Protein AF-A0A6J7KW45-F1 (afdb_monomer_lite)

Secondary structure (DSSP, 8-state):
-HHHHHHHHHHTTS-HHHHHHHHHHHHHTTTT-THHHHHHHHHHHTS---PPPTT-

Sequence (56 aa):
MAASKKALWRALELGLSDACRAGSVDLVSMWGHPDQEEGPRAFAEKRDANWAVPGE

InterPro domains:
  IPR014748 Enoyl-CoA hydratase, C-terminal [G3DSA:1.10.12.10] (1-53)
  IPR029045 ClpP/crotonase-like domain superfamily [SSF52096] (1-54)

Structure (mmCIF, N/CA/C/O backbone):
data_AF-A0A6J7KW45-F1
#
_entry.id   AF-A0A6J7KW45-F1
#
loop_
_atom_site.group_PDB
_atom_site.id
_atom_site.type_symbol
_atom_site.label_atom_id
_atom_site.label_alt_id
_atom_site.label_comp_id
_atom_site.label_asym_id
_atom_site.label_entity_id
_atom_site.label_seq_id
_atom_site.pdbx_PDB_ins_code
_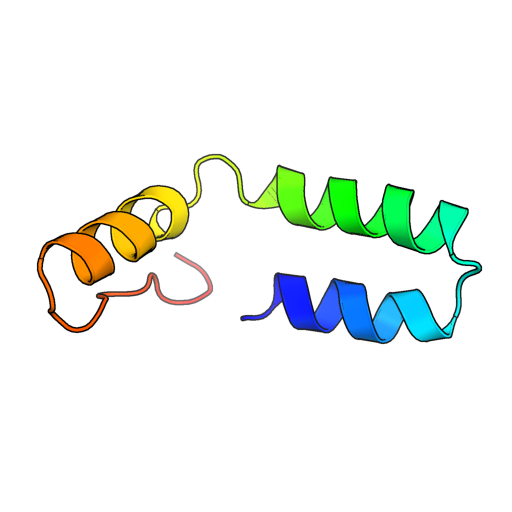atom_site.Cartn_x
_atom_site.Cartn_y
_atom_site.Cartn_z
_atom_site.occupancy
_atom_site.B_iso_or_equiv
_atom_site.auth_seq_id
_atom_site.auth_comp_id
_atom_site.auth_asym_id
_atom_site.auth_atom_id
_atom_site.pdbx_PDB_model_num
ATOM 1 N N . MET A 1 1 ? 0.911 -3.462 4.194 1.00 79.25 1 MET A N 1
ATOM 2 C CA . MET A 1 1 ? 1.843 -2.648 3.357 1.00 79.25 1 MET A CA 1
ATOM 3 C C . MET A 1 1 ? 2.569 -3.421 2.232 1.00 79.25 1 MET A C 1
ATOM 5 O O . MET A 1 1 ? 3.513 -2.881 1.661 1.00 79.25 1 MET A O 1
ATOM 9 N N . ALA A 1 2 ? 2.183 -4.652 1.865 1.00 88.62 2 ALA A N 1
ATOM 10 C CA . ALA A 1 2 ? 2.920 -5.432 0.855 1.00 88.62 2 ALA A CA 1
ATOM 11 C C . ALA A 1 2 ? 2.770 -4.884 -0.582 1.00 88.62 2 ALA A C 1
ATOM 13 O O . ALA A 1 2 ? 3.774 -4.691 -1.268 1.00 88.62 2 ALA A O 1
ATOM 14 N N . ALA A 1 3 ? 1.542 -4.563 -1.008 1.00 90.44 3 ALA A N 1
ATOM 15 C CA . ALA A 1 3 ? 1.252 -4.075 -2.361 1.00 90.44 3 ALA A CA 1
ATOM 16 C C . ALA A 1 3 ? 1.991 -2.767 -2.700 1.00 90.44 3 ALA A C 1
ATOM 18 O O . ALA A 1 3 ? 2.640 -2.675 -3.739 1.00 90.44 3 ALA A O 1
ATOM 19 N N . SER A 1 4 ? 1.996 -1.786 -1.788 1.00 90.56 4 SER A N 1
ATOM 20 C CA . SER A 1 4 ? 2.712 -0.518 -1.997 1.00 90.56 4 SER A CA 1
ATOM 21 C C . SER A 1 4 ? 4.218 -0.722 -2.169 1.00 90.56 4 SER A C 1
ATOM 23 O O . SER A 1 4 ? 4.829 -0.100 -3.032 1.00 90.56 4 SER A O 1
ATOM 25 N N . LYS A 1 5 ? 4.828 -1.626 -1.387 1.00 93.44 5 LYS A N 1
ATOM 26 C CA . LYS A 1 5 ? 6.256 -1.946 -1.532 1.00 93.44 5 LYS A CA 1
ATOM 27 C C . LYS A 1 5 ? 6.540 -2.591 -2.884 1.00 93.44 5 LYS A C 1
ATOM 29 O O . LYS A 1 5 ? 7.485 -2.190 -3.551 1.00 93.44 5 LYS A O 1
ATOM 34 N N . LYS A 1 6 ? 5.712 -3.551 -3.304 1.00 92.44 6 LYS A N 1
ATOM 35 C CA . LYS A 1 6 ? 5.824 -4.193 -4.619 1.00 92.44 6 LYS A CA 1
ATOM 36 C C . LYS A 1 6 ? 5.782 -3.162 -5.753 1.00 92.44 6 LYS A C 1
ATOM 38 O O . LYS A 1 6 ? 6.664 -3.183 -6.606 1.00 92.44 6 LYS A O 1
ATOM 43 N N . ALA A 1 7 ? 4.812 -2.246 -5.726 1.00 94.38 7 ALA A N 1
ATOM 44 C CA . ALA A 1 7 ? 4.674 -1.204 -6.741 1.00 94.38 7 ALA A CA 1
ATOM 45 C C . ALA A 1 7 ? 5.904 -0.279 -6.791 1.00 94.38 7 ALA A C 1
ATOM 47 O O . ALA A 1 7 ? 6.429 -0.022 -7.871 1.00 94.38 7 ALA A O 1
ATOM 48 N N . LEU A 1 8 ? 6.402 0.168 -5.630 1.00 94.88 8 LEU A N 1
ATOM 49 C CA . LEU A 1 8 ? 7.573 1.049 -5.549 1.00 94.88 8 LEU A CA 1
ATOM 50 C C . LEU A 1 8 ? 8.853 0.375 -6.048 1.00 94.88 8 LEU A C 1
ATOM 52 O O . LEU A 1 8 ? 9.564 0.959 -6.857 1.00 94.88 8 LEU A O 1
ATOM 56 N N . TRP A 1 9 ? 9.133 -0.855 -5.608 1.00 96.56 9 TRP A N 1
ATOM 57 C CA . TRP A 1 9 ? 10.324 -1.580 -6.056 1.00 96.56 9 TRP A CA 1
ATOM 58 C C . TRP A 1 9 ? 10.282 -1.862 -7.553 1.00 96.56 9 TRP A C 1
ATOM 60 O O . TRP A 1 9 ? 11.272 -1.661 -8.245 1.00 96.56 9 TRP A O 1
ATOM 70 N N . ARG A 1 10 ? 9.118 -2.261 -8.072 1.00 94.94 10 ARG A N 1
ATOM 71 C CA . ARG A 1 10 ? 8.939 -2.496 -9.505 1.00 94.94 10 ARG A CA 1
ATOM 72 C C . ARG A 1 10 ? 9.087 -1.215 -10.330 1.00 94.94 10 ARG A C 1
ATOM 74 O O . ARG A 1 10 ? 9.591 -1.280 -11.445 1.00 94.94 10 ARG A O 1
ATOM 81 N N . ALA A 1 11 ? 8.657 -0.067 -9.809 1.00 96.62 11 ALA A N 1
ATOM 82 C CA . ALA A 1 11 ? 8.751 1.209 -10.514 1.00 96.62 11 ALA A CA 1
ATOM 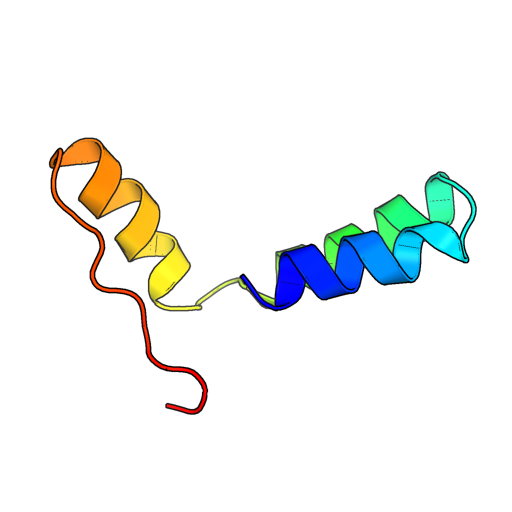83 C C . ALA A 1 11 ? 10.199 1.656 -10.776 1.00 96.62 11 ALA A C 1
ATOM 85 O O . ALA A 1 11 ? 10.415 2.426 -11.705 1.00 96.62 11 ALA A O 1
ATOM 86 N N . LEU A 1 12 ? 11.183 1.159 -10.016 1.00 97.31 12 LEU A N 1
ATOM 87 C CA . LEU A 1 12 ? 12.603 1.451 -10.260 1.00 97.31 12 LEU A CA 1
ATOM 88 C C . LEU A 1 12 ? 13.120 0.859 -11.580 1.00 97.31 12 LEU A C 1
ATOM 90 O O . LEU A 1 12 ? 14.079 1.375 -12.143 1.00 97.31 12 LEU A O 1
ATOM 94 N N . GLU A 1 13 ? 12.462 -0.185 -12.085 1.00 97.38 13 GLU A N 1
ATOM 95 C CA . GLU A 1 13 ? 12.832 -0.897 -13.314 1.00 97.38 13 GLU A CA 1
ATOM 96 C C . GLU A 1 13 ? 11.996 -0.452 -14.530 1.00 97.38 13 GLU A C 1
ATOM 98 O O . GLU A 1 13 ? 12.124 -1.007 -15.621 1.00 97.38 13 GLU A O 1
ATOM 103 N N . LEU A 1 14 ? 11.085 0.515 -14.356 1.00 96.69 14 LEU A N 1
ATOM 104 C CA . LEU A 1 14 ? 10.112 0.926 -15.371 1.00 96.69 14 LEU A CA 1
ATOM 105 C C . LEU A 1 14 ? 10.151 2.437 -15.616 1.00 96.69 14 LEU A C 1
ATOM 107 O O . LEU A 1 14 ? 10.364 3.239 -14.711 1.00 96.69 14 LEU A O 1
ATOM 111 N N . GLY A 1 15 ? 9.843 2.845 -16.849 1.00 96.75 15 GLY A N 1
ATOM 112 C CA . GLY A 1 15 ? 9.517 4.242 -17.139 1.00 96.75 15 GLY A CA 1
ATOM 113 C C . GLY A 1 15 ? 8.188 4.657 -16.493 1.00 96.75 15 GLY A C 1
ATOM 114 O O . GLY A 1 15 ? 7.310 3.822 -16.272 1.00 96.75 15 GLY A O 1
ATOM 115 N N . LEU A 1 16 ? 8.004 5.961 -16.245 1.00 96.38 16 LEU A N 1
ATOM 116 C CA . LEU A 1 16 ? 6.854 6.514 -15.506 1.00 96.38 16 LEU A CA 1
ATOM 117 C C . LEU A 1 16 ? 5.493 5.979 -15.981 1.00 96.38 16 LEU A C 1
ATOM 119 O O . LEU A 1 16 ? 4.677 5.562 -15.166 1.00 96.38 16 LEU A O 1
ATOM 123 N N . SER A 1 17 ? 5.245 5.965 -17.293 1.00 97.69 17 SER A N 1
ATOM 124 C CA . SER A 1 17 ? 3.948 5.532 -17.839 1.00 97.69 17 SER A CA 1
ATOM 125 C C . SER A 1 17 ? 3.654 4.056 -17.555 1.00 97.69 17 SER A C 1
ATOM 127 O O . SER A 1 17 ? 2.530 3.702 -17.194 1.00 97.69 17 SER A O 1
ATOM 129 N N . ASP A 1 18 ? 4.663 3.194 -17.673 1.00 97.88 18 ASP A N 1
ATOM 130 C CA . ASP A 1 18 ? 4.508 1.762 -17.419 1.00 97.88 18 ASP A CA 1
ATOM 131 C C . ASP A 1 18 ? 4.451 1.461 -15.925 1.00 97.88 18 ASP A C 1
ATOM 133 O O . ASP A 1 18 ? 3.657 0.617 -15.508 1.00 97.88 18 ASP A O 1
ATOM 137 N N . ALA A 1 19 ? 5.198 2.208 -15.109 1.00 97.00 19 ALA A N 1
ATOM 138 C CA . ALA A 1 19 ? 5.078 2.170 -13.658 1.00 97.00 19 ALA A CA 1
ATOM 139 C C . ALA A 1 19 ? 3.662 2.563 -13.199 1.00 97.00 19 ALA A C 1
ATOM 141 O O . ALA A 1 19 ? 3.081 1.865 -12.371 1.00 97.00 19 ALA A O 1
ATOM 142 N N . CYS A 1 20 ? 3.057 3.611 -13.773 1.00 96.25 20 CYS A N 1
ATOM 143 C CA . CYS A 1 20 ? 1.680 4.009 -13.464 1.00 96.25 20 CYS A CA 1
ATOM 144 C C . CYS A 1 20 ? 0.659 2.929 -13.845 1.00 96.25 20 CYS A C 1
ATOM 146 O O . CYS A 1 20 ? -0.234 2.629 -13.054 1.00 96.25 20 CYS A O 1
ATOM 148 N N . ARG A 1 21 ? 0.793 2.312 -15.028 1.00 96.88 21 ARG A N 1
ATOM 149 C CA . ARG A 1 21 ? -0.097 1.219 -15.458 1.00 96.88 21 ARG A CA 1
ATOM 150 C C . ARG A 1 21 ? 0.073 -0.033 -14.596 1.00 96.88 21 ARG A C 1
ATOM 152 O O . ARG A 1 21 ? -0.903 -0.694 -14.269 1.00 96.88 21 ARG A O 1
ATOM 159 N N . ALA A 1 22 ? 1.303 -0.373 -14.226 1.00 95.62 22 ALA A N 1
ATOM 160 C CA . ALA A 1 22 ? 1.581 -1.492 -13.333 1.00 95.62 22 ALA A CA 1
ATOM 161 C C . ALA A 1 22 ? 1.027 -1.241 -11.922 1.00 95.62 22 ALA A C 1
ATOM 163 O O . ALA A 1 22 ? 0.358 -2.105 -11.357 1.00 95.62 22 ALA A O 1
ATOM 164 N N . GLY A 1 23 ? 1.271 -0.048 -11.378 1.00 94.06 23 GLY A N 1
ATOM 165 C CA . GLY A 1 23 ? 0.818 0.347 -10.049 1.00 94.06 23 GLY A CA 1
ATOM 166 C C . GLY A 1 23 ? -0.702 0.442 -9.937 1.00 94.06 23 GLY A C 1
ATOM 167 O O . GLY A 1 23 ? -1.246 0.100 -8.890 1.00 94.06 23 GLY A O 1
ATOM 168 N N . SER A 1 24 ? -1.409 0.834 -11.005 1.00 94.31 24 SER A N 1
ATOM 169 C CA . SER A 1 24 ? -2.875 0.819 -10.998 1.00 94.31 24 SER A CA 1
ATOM 170 C C . SER A 1 24 ? -3.430 -0.599 -10.877 1.00 94.31 24 SER A C 1
ATOM 172 O O . SER A 1 24 ? -4.375 -0.802 -10.126 1.00 94.31 24 SER A O 1
ATOM 174 N N . VAL A 1 25 ? -2.814 -1.597 -11.520 1.00 95.06 25 VAL A N 1
ATOM 175 C CA . VAL A 1 25 ? -3.203 -3.009 -11.353 1.00 95.06 25 VAL A CA 1
ATOM 176 C C . VAL A 1 25 ? -2.977 -3.479 -9.915 1.00 95.06 25 VAL A C 1
ATOM 178 O O . VAL A 1 25 ? -3.861 -4.108 -9.335 1.00 95.06 25 VAL A O 1
ATOM 181 N N . ASP A 1 26 ? -1.829 -3.143 -9.317 1.00 92.62 26 ASP A N 1
ATOM 182 C CA . ASP A 1 26 ? -1.551 -3.486 -7.917 1.00 92.62 26 ASP A CA 1
ATOM 183 C C . ASP A 1 26 ? -2.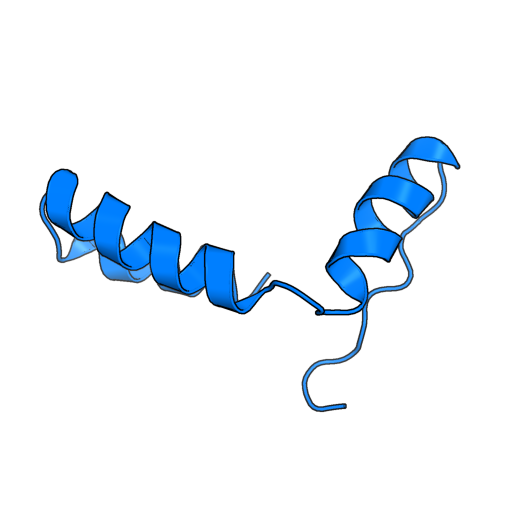563 -2.814 -6.964 1.00 92.62 26 ASP A C 1
ATOM 185 O O . ASP A 1 26 ? -3.039 -3.457 -6.030 1.00 92.62 26 ASP A O 1
ATOM 189 N N . LEU A 1 27 ? -2.965 -1.563 -7.220 1.00 89.06 27 LEU A N 1
ATOM 190 C CA . LEU A 1 27 ? -3.996 -0.872 -6.436 1.00 89.06 27 LEU A CA 1
ATOM 191 C C . LEU A 1 27 ? -5.379 -1.524 -6.588 1.00 89.06 27 LEU A C 1
ATOM 193 O O . LEU A 1 27 ? -6.057 -1.771 -5.595 1.00 89.06 27 LEU A O 1
ATOM 197 N N . VAL A 1 28 ? -5.783 -1.826 -7.824 1.00 92.06 28 VAL A N 1
ATOM 198 C CA . VAL A 1 28 ? -7.065 -2.471 -8.156 1.00 92.06 28 VAL A CA 1
ATOM 199 C C . VAL A 1 28 ? -7.183 -3.847 -7.500 1.00 92.06 28 VAL A C 1
ATOM 201 O O . VAL A 1 28 ? -8.270 -4.217 -7.068 1.00 92.06 28 VAL A O 1
ATOM 204 N N . SER A 1 29 ? -6.076 -4.583 -7.350 1.00 88.12 29 SER A N 1
ATOM 205 C CA . SER A 1 29 ? -6.075 -5.880 -6.656 1.00 88.12 29 SER A CA 1
ATOM 206 C C . SER A 1 29 ? -6.462 -5.812 -5.173 1.00 88.12 29 SER A C 1
ATOM 208 O O . SER A 1 29 ? -6.780 -6.842 -4.588 1.00 88.12 29 SER A O 1
ATOM 210 N N . MET A 1 30 ? -6.478 -4.616 -4.574 1.00 88.94 30 MET A N 1
ATOM 211 C CA . MET A 1 30 ? -6.912 -4.407 -3.190 1.00 88.94 30 MET A CA 1
ATOM 212 C C . MET A 1 30 ? -8.428 -4.185 -3.052 1.00 88.94 30 MET A C 1
ATOM 214 O O . MET A 1 30 ? -8.913 -4.058 -1.926 1.00 88.94 30 MET A O 1
ATOM 218 N N . TRP A 1 31 ? -9.197 -4.107 -4.148 1.00 92.31 31 TRP A N 1
ATOM 219 C CA . TRP A 1 31 ? -10.657 -3.995 -4.052 1.00 92.31 31 TRP A CA 1
ATOM 220 C C . TRP A 1 31 ? -11.272 -5.218 -3.376 1.00 92.31 31 TRP A C 1
ATOM 222 O O . TRP A 1 31 ? -10.961 -6.352 -3.726 1.00 92.31 31 TRP A O 1
ATOM 232 N N . GLY A 1 32 ? -12.171 -4.971 -2.422 1.00 90.62 32 GLY A N 1
ATOM 233 C CA . GLY A 1 32 ? -12.815 -6.028 -1.642 1.00 90.62 32 GLY A CA 1
ATOM 234 C C . GLY A 1 32 ? -11.949 -6.600 -0.515 1.00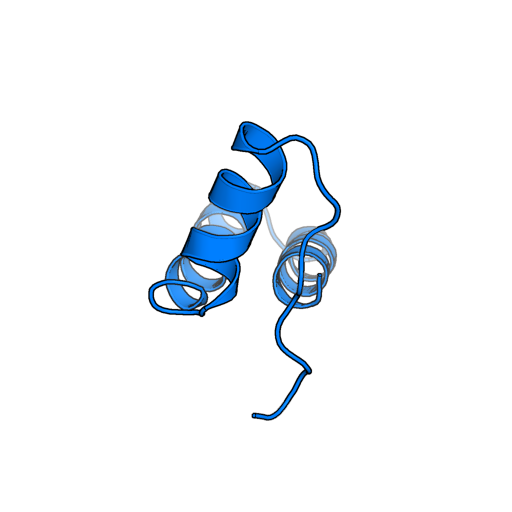 90.62 32 GLY A C 1
ATOM 235 O O . GLY A 1 32 ? -12.425 -7.453 0.227 1.00 90.62 32 GLY A O 1
ATOM 236 N N . HIS A 1 33 ? -10.709 -6.129 -0.342 1.00 92.75 33 HIS A N 1
ATOM 237 C CA . HIS A 1 33 ? -9.908 -6.477 0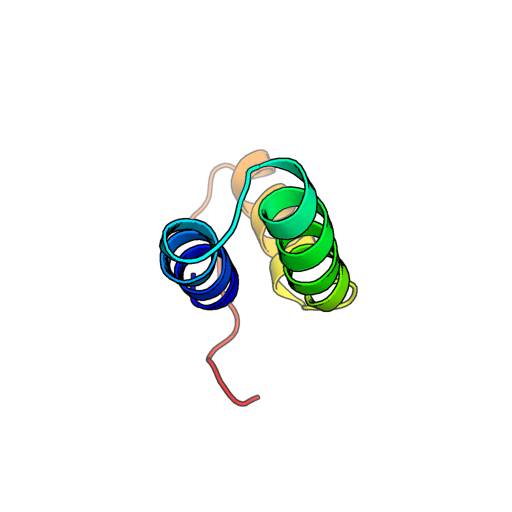.829 1.00 92.75 33 HIS A CA 1
ATOM 238 C C . HIS A 1 33 ? -10.523 -5.847 2.095 1.00 92.75 33 HIS A C 1
ATOM 240 O O . HIS A 1 33 ? -10.876 -4.669 2.050 1.00 92.75 33 HIS A O 1
ATOM 246 N N . PRO A 1 34 ? -10.601 -6.547 3.242 1.00 93.62 34 PRO A N 1
ATOM 247 C CA . PRO A 1 34 ? -11.213 -6.018 4.473 1.00 93.62 34 PRO A CA 1
ATOM 248 C C . PRO A 1 34 ? -10.606 -4.682 4.944 1.00 93.62 34 PRO A C 1
ATOM 250 O O . PRO A 1 34 ? -11.325 -3.772 5.362 1.00 93.62 34 PRO A O 1
ATOM 253 N N . ASP A 1 35 ? -9.289 -4.514 4.787 1.00 94.12 35 ASP A N 1
ATOM 254 C CA . ASP A 1 35 ? -8.598 -3.257 5.121 1.00 94.12 35 ASP A CA 1
ATOM 255 C C . ASP A 1 35 ? -9.062 -2.040 4.297 1.00 94.12 35 ASP A C 1
ATOM 257 O O . ASP A 1 35 ? -8.804 -0.903 4.700 1.00 94.12 35 ASP A O 1
ATOM 261 N N . GLN A 1 36 ? -9.748 -2.252 3.163 1.00 93.25 36 GLN A N 1
ATOM 262 C CA . GLN A 1 36 ? -10.326 -1.173 2.355 1.00 93.25 36 GLN A CA 1
ATOM 263 C C . GLN A 1 36 ? -11.356 -0.362 3.148 1.00 93.25 36 GLN A C 1
ATOM 265 O O . GLN A 1 36 ? -11.408 0.857 2.997 1.00 93.25 36 GLN A O 1
ATOM 270 N N . GLU A 1 37 ? -12.156 -1.019 3.989 1.00 95.62 37 GLU A N 1
ATOM 271 C CA . GLU A 1 37 ? -13.150 -0.357 4.840 1.00 95.62 37 GLU A CA 1
ATOM 272 C C . GLU A 1 37 ? -12.583 -0.007 6.215 1.00 95.62 37 GLU A C 1
ATOM 274 O O . GLU A 1 37 ? -12.859 1.067 6.756 1.00 95.62 37 GLU A O 1
ATOM 279 N N . GLU A 1 38 ? -11.773 -0.900 6.786 1.00 96.56 38 GLU A N 1
ATOM 280 C CA . GLU A 1 38 ? -11.259 -0.741 8.144 1.00 96.56 38 GLU A CA 1
ATOM 281 C C . GLU A 1 38 ? -10.329 0.466 8.287 1.00 96.56 38 GLU A C 1
ATOM 283 O O . GLU A 1 38 ? -10.447 1.202 9.264 1.00 96.56 38 GLU A O 1
ATOM 288 N N . GLY A 1 39 ? -9.453 0.720 7.310 1.00 95.06 39 GLY A N 1
ATOM 289 C CA . GLY A 1 39 ? -8.536 1.859 7.364 1.00 95.06 39 GLY A CA 1
ATOM 290 C C . GLY A 1 39 ? -9.261 3.208 7.461 1.00 95.06 39 GLY A C 1
ATOM 291 O O . GLY A 1 39 ? -9.030 3.953 8.419 1.00 95.06 39 GLY A O 1
ATOM 292 N N . PRO A 1 40 ? -10.166 3.533 6.516 1.00 97.06 40 PRO A N 1
ATOM 293 C CA . PRO A 1 40 ? -10.980 4.744 6.589 1.00 97.06 40 PRO A CA 1
ATOM 294 C C . PRO A 1 40 ? -11.841 4.830 7.854 1.00 97.06 40 PRO A C 1
ATOM 296 O O . PRO A 1 40 ? -11.938 5.905 8.448 1.00 97.06 40 PRO A O 1
ATOM 299 N N . ARG A 1 41 ? -12.437 3.713 8.295 1.00 98.12 41 ARG A N 1
ATOM 300 C CA . ARG A 1 41 ? -13.263 3.670 9.510 1.00 98.12 41 ARG A CA 1
ATOM 301 C C . ARG A 1 41 ? -12.449 3.981 10.764 1.00 98.12 41 ARG A C 1
ATOM 303 O O . ARG A 1 41 ? -12.828 4.871 11.518 1.00 98.12 41 ARG A O 1
ATOM 310 N N . ALA A 1 42 ? -11.316 3.310 10.963 1.00 98.38 42 ALA A N 1
ATOM 311 C CA . ALA A 1 42 ? -10.434 3.543 12.104 1.00 98.38 42 ALA A CA 1
ATOM 312 C C . 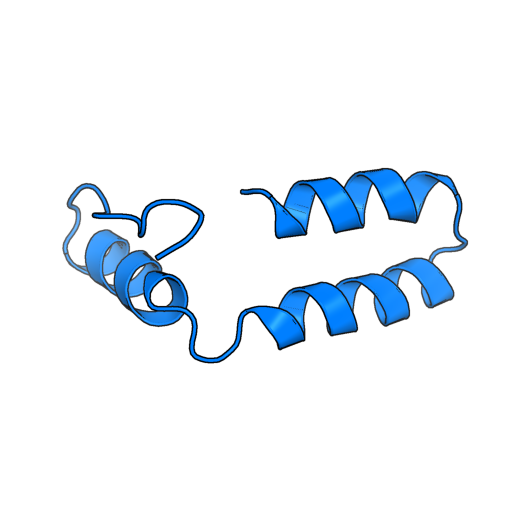ALA A 1 42 ? -9.917 4.990 12.142 1.00 98.38 42 ALA A C 1
ATOM 314 O O . ALA A 1 42 ? -9.898 5.615 13.204 1.00 98.38 42 ALA A O 1
ATOM 315 N N . PHE A 1 43 ? -9.589 5.554 10.973 1.00 98.00 43 PHE A N 1
ATOM 316 C CA . PHE A 1 43 ? -9.216 6.962 10.848 1.00 98.00 43 PHE A CA 1
ATOM 317 C C . PHE A 1 43 ? -10.352 7.904 11.277 1.00 98.00 43 PHE A C 1
ATOM 319 O O . PHE A 1 43 ? -10.124 8.815 12.074 1.00 98.00 43 PHE A O 1
ATOM 326 N N . ALA A 1 44 ? -11.577 7.677 10.792 1.00 98.50 44 ALA A N 1
ATOM 327 C CA . ALA A 1 44 ? -12.743 8.485 11.152 1.00 98.50 44 ALA A CA 1
ATOM 328 C C . ALA A 1 44 ? -13.088 8.388 12.651 1.00 98.50 44 ALA A C 1
ATOM 330 O O . ALA A 1 44 ? -13.423 9.392 13.280 1.00 98.50 44 ALA A O 1
ATOM 331 N N . GLU A 1 45 ? -12.953 7.196 13.232 1.00 98.38 45 GLU A N 1
ATOM 332 C CA . GLU A 1 45 ? -13.210 6.905 14.648 1.00 98.38 45 GLU A CA 1
ATOM 333 C C . GLU A 1 45 ? -12.043 7.297 15.576 1.00 98.38 45 GLU A C 1
ATOM 335 O O . GLU A 1 45 ? -12.187 7.234 16.795 1.00 98.38 45 GLU A O 1
ATOM 340 N N . LYS A 1 46 ? -10.902 7.743 15.023 1.00 98.19 46 LYS A N 1
ATOM 341 C CA . LYS A 1 46 ? -9.674 8.112 15.756 1.00 98.19 46 LYS A CA 1
ATOM 342 C C . LYS A 1 46 ? -9.155 7.002 16.674 1.00 98.19 46 LYS A C 1
ATOM 344 O O . LYS A 1 46 ? -8.691 7.267 17.784 1.00 98.19 46 LYS A O 1
ATOM 349 N N . ARG A 1 47 ? -9.226 5.764 16.200 1.00 98.38 47 ARG A N 1
ATOM 350 C CA . ARG A 1 47 ? -8.678 4.589 16.880 1.00 98.38 47 ARG A CA 1
ATOM 351 C C . ARG A 1 47 ? -7.618 3.926 16.017 1.00 98.38 47 ARG A C 1
ATOM 353 O O . ARG A 1 47 ? -7.531 4.178 14.816 1.00 98.38 47 ARG A O 1
ATOM 360 N N . ASP A 1 48 ? -6.857 3.032 16.629 1.00 97.94 48 ASP A N 1
ATOM 361 C CA . ASP A 1 48 ? -5.985 2.148 15.872 1.00 97.94 48 ASP A CA 1
ATOM 362 C C . ASP A 1 48 ? -6.819 1.196 15.003 1.00 97.94 48 ASP A C 1
ATOM 364 O O . ASP A 1 48 ? -7.907 0.742 15.385 1.00 97.94 48 ASP A O 1
ATOM 368 N N . ALA A 1 49 ? -6.310 0.926 13.805 1.00 96.88 49 ALA A N 1
ATOM 369 C CA . ALA A 1 49 ? -6.933 0.023 12.851 1.00 96.88 49 ALA A CA 1
ATOM 370 C C . ALA A 1 49 ? -6.631 -1.438 13.199 1.00 96.88 49 ALA A C 1
ATOM 372 O O . ALA A 1 49 ? -5.499 -1.787 13.544 1.00 96.88 49 ALA A O 1
ATOM 373 N N . ASN A 1 50 ? -7.635 -2.297 13.051 1.00 96.38 50 ASN A N 1
ATOM 374 C CA . ASN A 1 50 ? -7.500 -3.740 13.186 1.00 96.38 50 ASN A CA 1
ATOM 375 C C . ASN A 1 50 ? -7.269 -4.377 11.810 1.00 96.38 50 ASN A C 1
ATOM 377 O O . ASN A 1 50 ? -8.206 -4.853 11.171 1.00 96.38 50 ASN A O 1
ATOM 381 N N . TRP A 1 51 ? -6.026 -4.326 11.338 1.00 94.50 51 TRP A N 1
ATOM 382 C CA . TRP A 1 51 ? -5.654 -4.841 10.021 1.00 94.50 51 TRP A CA 1
ATOM 383 C C . TRP A 1 51 ? -5.805 -6.358 9.923 1.00 94.50 51 TRP A C 1
ATOM 385 O O . TRP A 1 51 ? -5.461 -7.081 10.860 1.00 94.50 51 TRP A O 1
ATOM 395 N N . ALA A 1 52 ? -6.238 -6.839 8.759 1.00 92.81 52 ALA A N 1
ATOM 396 C CA . ALA A 1 52 ? -6.258 -8.265 8.467 1.00 92.81 52 ALA A CA 1
ATOM 397 C C . ALA A 1 52 ? -4.840 -8.857 8.489 1.00 92.81 52 ALA A C 1
ATOM 399 O O . ALA A 1 52 ? -3.860 -8.230 8.059 1.00 92.81 52 ALA A O 1
ATOM 400 N N . VAL A 1 53 ? -4.720 -10.088 8.987 1.00 88.31 53 VAL A N 1
ATOM 401 C CA . VAL A 1 53 ? -3.443 -10.802 8.967 1.00 88.31 53 VAL A CA 1
ATOM 402 C C . VAL A 1 53 ? -3.167 -11.343 7.559 1.00 88.31 53 VAL A C 1
ATOM 404 O O . VAL A 1 53 ? -4.085 -11.773 6.863 1.00 88.31 53 VAL A O 1
ATOM 407 N N . PRO A 1 54 ? -1.908 -11.333 7.090 1.00 77.38 54 PRO A N 1
ATOM 408 C CA . PRO A 1 54 ? -1.586 -11.891 5.783 1.00 77.38 54 PRO A CA 1
ATOM 409 C C . PRO A 1 54 ? -1.909 -13.393 5.720 1.00 77.38 54 PRO A C 1
ATOM 411 O O . PRO A 1 54 ? -1.323 -14.168 6.473 1.00 77.38 54 PRO A O 1
ATOM 414 N N . GLY A 1 55 ? -2.760 -13.803 4.775 1.00 69.81 55 GLY A N 1
ATOM 415 C CA . GLY A 1 55 ? -3.025 -15.216 4.475 1.00 69.81 55 GLY A CA 1
ATOM 416 C C . GLY A 1 55 ? -4.322 -15.803 5.044 1.00 69.81 55 GLY A C 1
ATOM 417 O O . GLY A 1 55 ? -4.499 -17.014 4.919 1.00 69.81 55 GLY A O 1
ATOM 418 N N . GLU A 1 56 ? -5.196 -14.982 5.632 1.00 52.19 56 GLU A N 1
ATOM 419 C CA . GLU A 1 56 ? -6.623 -15.309 5.824 1.00 52.19 56 GLU A CA 1
ATOM 420 C C . GLU A 1 56 ? -7.467 -14.984 4.584 1.00 52.19 56 GLU A C 1
ATOM 422 O O . GLU A 1 56 ? -7.119 -14.022 3.856 1.00 52.19 56 GLU A O 1
#

Foldseek 3Di:
DVLVVVLVVVVVVDDPVVSVVVSVVSVVVCPPPPCVPQVVVCVVVVHDGDHDDPPD

Organism: NCBI:txid449393

pLDDT: mean 92.99, std 7.63, range [52.19, 98.5]

Radius of gyration: 13.7 Å; chains: 1; bounding box: 26×24×35 Å